Protein AF-A0A959GKC8-F1 (afdb_monomer_lite)

Structure (mmCIF, N/CA/C/O backbone):
data_AF-A0A959GKC8-F1
#
_entry.id   AF-A0A959GKC8-F1
#
loop_
_atom_site.group_PDB
_atom_site.id
_atom_site.type_symbol
_atom_site.label_atom_id
_atom_site.label_alt_id
_atom_site.label_comp_id
_atom_site.label_asym_id
_atom_site.label_entity_id
_atom_site.label_seq_id
_atom_site.pdbx_PDB_ins_code
_atom_site.Cartn_x
_atom_site.Cartn_y
_atom_site.Cartn_z
_atom_site.occupancy
_atom_site.B_iso_or_equiv
_atom_site.auth_seq_id
_atom_site.auth_comp_id
_atom_site.auth_asym_id
_atom_site.auth_atom_id
_atom_site.pdbx_PDB_model_num
ATOM 1 N N . MET A 1 1 ? -15.360 -1.799 -11.357 1.00 61.06 1 MET A N 1
ATOM 2 C CA . MET A 1 1 ? -14.715 -1.136 -10.193 1.00 61.06 1 MET A CA 1
ATOM 3 C C . MET A 1 1 ? -15.486 0.077 -9.643 1.00 61.06 1 MET A C 1
ATOM 5 O O . MET A 1 1 ? -15.403 0.290 -8.443 1.00 61.06 1 MET A O 1
ATOM 9 N N . LYS A 1 2 ? -16.236 0.857 -10.449 1.00 61.38 2 LYS A N 1
ATOM 10 C CA . LYS A 1 2 ? -16.953 2.079 -10.002 1.00 61.38 2 LYS A CA 1
ATOM 11 C C . LYS A 1 2 ? -17.924 1.846 -8.826 1.00 61.38 2 LYS A C 1
ATOM 13 O O . LYS A 1 2 ? -17.799 2.494 -7.802 1.00 61.38 2 LYS A O 1
ATOM 18 N N . TYR A 1 3 ? -18.754 0.807 -8.904 1.00 67.69 3 TYR A N 1
ATOM 19 C CA . TYR A 1 3 ? -19.716 0.457 -7.847 1.00 67.69 3 TYR A CA 1
ATOM 20 C C . TYR A 1 3 ? -19.109 0.176 -6.461 1.00 67.69 3 TYR A C 1
ATOM 22 O O . TYR A 1 3 ? -19.726 0.482 -5.445 1.00 67.69 3 TYR A O 1
ATOM 30 N N . PHE A 1 4 ? -17.907 -0.405 -6.397 1.00 70.06 4 PHE A N 1
ATOM 31 C CA . PHE A 1 4 ? -17.250 -0.694 -5.116 1.00 70.06 4 PHE A CA 1
ATOM 32 C C . PHE A 1 4 ? -16.666 0.575 -4.479 1.00 70.06 4 PHE A C 1
ATOM 34 O O . PHE A 1 4 ? -16.678 0.715 -3.262 1.00 70.06 4 PHE A O 1
ATOM 41 N N . SER A 1 5 ? -16.210 1.526 -5.303 1.00 77.06 5 SER A N 1
ATOM 42 C CA . SER A 1 5 ? -15.725 2.837 -4.849 1.00 77.06 5 SER A CA 1
ATOM 43 C C . SER A 1 5 ? -16.819 3.637 -4.142 1.00 77.06 5 SER A C 1
ATOM 45 O O . SER A 1 5 ? -16.553 4.243 -3.108 1.00 77.06 5 SER A O 1
ATOM 47 N N . ASP A 1 6 ? -18.042 3.614 -4.670 1.00 83.69 6 ASP A N 1
ATOM 48 C CA . ASP A 1 6 ? -19.147 4.432 -4.153 1.00 83.69 6 ASP A CA 1
ATOM 49 C C . ASP A 1 6 ? -19.657 3.933 -2.790 1.00 83.69 6 ASP A C 1
ATOM 51 O O . ASP A 1 6 ? -20.113 4.717 -1.963 1.00 83.69 6 ASP A O 1
ATOM 55 N N . ARG A 1 7 ? -19.525 2.629 -2.515 1.00 86.88 7 ARG A N 1
ATOM 56 C CA . ARG A 1 7 ? -19.895 2.015 -1.225 1.00 86.88 7 ARG A CA 1
ATOM 57 C C . ARG A 1 7 ? -18.772 2.030 -0.191 1.00 86.88 7 ARG A C 1
ATOM 59 O O . ARG A 1 7 ? -19.002 1.708 0.974 1.00 86.88 7 ARG A O 1
ATOM 66 N N . LEU A 1 8 ? -17.562 2.394 -0.605 1.00 87.81 8 LEU A N 1
ATOM 67 C CA . LEU A 1 8 ? -16.371 2.307 0.226 1.00 87.81 8 LEU A CA 1
ATOM 68 C C . LEU A 1 8 ? -16.438 3.157 1.507 1.00 87.81 8 LEU A C 1
ATOM 70 O O . LEU A 1 8 ? -16.002 2.644 2.532 1.00 87.81 8 LEU A O 1
ATOM 74 N N . PRO A 1 9 ? -16.996 4.386 1.520 1.00 90.81 9 PRO A N 1
ATOM 75 C CA . PRO A 1 9 ? -17.099 5.167 2.756 1.00 90.81 9 PRO A CA 1
ATOM 76 C C . PRO A 1 9 ? -17.984 4.500 3.819 1.00 90.81 9 PRO A C 1
ATOM 78 O O . PRO A 1 9 ? -17.615 4.462 4.991 1.00 90.81 9 PRO A O 1
ATOM 81 N N . GLY A 1 10 ? -19.124 3.930 3.409 1.00 91.81 10 GLY A N 1
ATOM 82 C CA . GLY A 1 10 ? -20.023 3.202 4.311 1.00 91.81 10 GLY A CA 1
ATOM 83 C C . GLY A 1 10 ? -19.359 1.946 4.870 1.00 91.81 10 GLY A C 1
ATOM 84 O O . GLY A 1 10 ? -19.257 1.786 6.080 1.00 91.81 10 GLY A O 1
ATOM 85 N N . LEU A 1 11 ? -18.777 1.128 3.988 1.00 90.44 11 LEU A N 1
ATOM 86 C CA . LEU A 1 11 ? -18.055 -0.081 4.388 1.00 90.44 11 LEU A CA 1
ATOM 87 C C . LEU A 1 11 ? -16.861 0.227 5.304 1.00 90.44 11 LEU A C 1
ATOM 89 O O . LEU A 1 11 ? -16.614 -0.483 6.272 1.00 90.44 11 LEU A O 1
ATOM 93 N N . ALA A 1 12 ? -16.115 1.293 5.011 1.00 93.12 12 ALA A N 1
ATOM 94 C CA . ALA A 1 12 ? -15.000 1.729 5.839 1.00 93.12 12 ALA A CA 1
ATOM 95 C C . ALA A 1 12 ? -15.450 2.102 7.249 1.00 93.12 12 ALA A C 1
ATOM 97 O O . ALA A 1 12 ? -14.754 1.783 8.210 1.00 93.12 12 ALA A O 1
ATOM 98 N N . LYS A 1 13 ? -16.592 2.786 7.376 1.00 94.12 13 LYS A N 1
ATOM 99 C CA . LYS A 1 13 ? -17.162 3.160 8.670 1.00 94.12 13 LYS A CA 1
ATOM 100 C C . LYS A 1 13 ? -17.496 1.912 9.486 1.00 94.12 13 LYS A C 1
ATOM 102 O O . LYS A 1 13 ? -17.011 1.801 10.610 1.00 94.12 13 LYS A O 1
ATOM 107 N N . ASP A 1 14 ? -18.234 0.978 8.893 1.00 94.62 14 ASP A N 1
ATOM 108 C CA . ASP A 1 14 ? -18.684 -0.243 9.565 1.00 94.62 14 ASP A CA 1
ATOM 109 C C . ASP A 1 14 ? -17.485 -1.109 9.988 1.00 94.62 14 ASP A C 1
ATOM 111 O O . ASP A 1 14 ? -17.332 -1.453 11.159 1.00 94.62 14 ASP A O 1
ATOM 115 N N . LEU A 1 15 ? -16.539 -1.348 9.072 1.00 93.50 15 LEU A N 1
ATOM 116 C CA . LEU A 1 15 ? -15.339 -2.133 9.371 1.00 93.50 15 LEU A CA 1
ATOM 117 C C . LEU A 1 15 ? -14.405 -1.438 10.366 1.00 93.50 15 LEU A C 1
ATOM 119 O O . LEU A 1 15 ? -13.753 -2.102 11.167 1.00 93.50 15 LEU A O 1
ATOM 123 N N . THR A 1 16 ? -14.311 -0.106 10.335 1.00 95.44 16 THR A N 1
ATOM 124 C CA . THR A 1 16 ? -13.509 0.628 11.325 1.00 95.44 16 THR A CA 1
ATOM 125 C C . THR A 1 16 ? -14.129 0.533 12.713 1.00 95.44 16 THR A C 1
ATOM 127 O O . THR A 1 16 ? -13.392 0.472 13.697 1.00 95.44 16 THR A O 1
ATOM 130 N N . GLN A 1 17 ? -15.460 0.519 12.803 1.00 94.94 17 GLN A N 1
ATOM 131 C CA . GLN A 1 17 ? -16.173 0.361 14.065 1.00 94.94 17 GLN A CA 1
ATOM 132 C C . GLN A 1 17 ? -15.985 -1.044 14.651 1.00 94.94 17 GLN A C 1
ATOM 134 O O . GLN A 1 17 ? -15.768 -1.171 15.852 1.00 94.94 17 GLN A O 1
ATOM 139 N N . GLU A 1 18 ? -16.029 -2.078 13.811 1.00 95.81 18 GLU A N 1
ATOM 140 C CA . GLU A 1 18 ? -15.963 -3.478 14.245 1.00 95.81 18 GLU A CA 1
ATOM 141 C C . GLU A 1 18 ? -14.522 -3.989 14.437 1.00 95.81 18 GLU A C 1
ATOM 143 O O . GLU A 1 18 ? -14.230 -4.689 15.404 1.00 95.81 18 GLU A O 1
ATOM 148 N N . TYR A 1 19 ? -13.591 -3.590 13.564 1.00 92.94 19 TYR A N 1
ATOM 149 C CA . TYR A 1 19 ? -12.223 -4.130 13.503 1.00 92.94 19 TYR A CA 1
ATOM 150 C C . TYR A 1 19 ? -11.121 -3.077 13.717 1.00 92.94 19 TYR A C 1
ATOM 152 O O . TYR A 1 19 ? -9.927 -3.395 13.712 1.00 92.94 19 TYR A O 1
ATOM 160 N N . GLY A 1 20 ? -11.487 -1.808 13.903 1.00 91.00 20 GLY A N 1
ATOM 161 C CA . GLY A 1 20 ? -10.560 -0.726 14.223 1.00 91.00 20 GLY A CA 1
ATOM 162 C C . GLY A 1 20 ? -9.915 -0.029 13.017 1.00 91.00 20 GLY A C 1
ATOM 163 O O . GLY A 1 20 ? -10.201 -0.281 11.846 1.00 91.00 20 GLY A O 1
ATOM 164 N N . LYS A 1 21 ? -8.991 0.898 13.311 1.00 86.56 21 LYS A N 1
ATOM 165 C CA . LYS A 1 21 ? -8.441 1.892 12.356 1.00 86.56 21 LYS A CA 1
ATOM 166 C C . LYS A 1 21 ? -7.720 1.302 11.135 1.00 86.56 21 LYS A C 1
ATOM 168 O O . LYS A 1 21 ? -7.557 2.000 10.128 1.00 86.56 21 LYS A O 1
ATOM 173 N N . SER A 1 22 ? -7.315 0.034 11.198 1.00 85.31 22 SER A N 1
ATOM 174 C CA . SER A 1 22 ? -6.746 -0.707 10.066 1.00 85.31 22 SER A CA 1
ATOM 175 C C . SER A 1 22 ? -7.713 -0.809 8.882 1.00 85.31 22 SER A C 1
ATOM 177 O O . SER A 1 22 ? -7.263 -0.956 7.752 1.00 85.31 22 SER A O 1
ATOM 179 N N . TYR A 1 23 ? -9.018 -0.645 9.105 1.00 89.44 23 TYR A N 1
ATOM 180 C CA . TYR A 1 23 ? -10.042 -0.653 8.057 1.00 89.44 23 TYR A CA 1
ATOM 181 C C . TYR A 1 23 ? -10.574 0.738 7.704 1.00 89.44 23 TYR A C 1
ATOM 183 O O . TYR A 1 23 ? -11.610 0.871 7.053 1.00 89.44 23 TYR A O 1
ATOM 191 N N . SER A 1 24 ? -9.836 1.789 8.078 1.00 92.12 24 SER A N 1
ATOM 192 C CA . SER A 1 24 ? -10.160 3.150 7.654 1.00 92.12 24 SER A CA 1
ATOM 193 C C . SER A 1 24 ? -10.259 3.253 6.134 1.00 92.12 24 SER A C 1
ATOM 195 O O . SER A 1 24 ? -9.550 2.571 5.389 1.00 92.12 24 SER A O 1
ATOM 197 N N . GLU A 1 25 ? -11.083 4.186 5.667 1.00 91.00 25 GLU A N 1
ATOM 198 C CA . GLU A 1 25 ? -11.290 4.456 4.244 1.00 91.00 25 GLU A CA 1
ATOM 199 C C . GLU A 1 25 ? -9.960 4.633 3.495 1.00 91.00 25 GLU A C 1
ATOM 201 O O . GLU A 1 25 ? -9.745 4.057 2.429 1.00 91.00 25 GLU A O 1
ATOM 206 N N . LYS A 1 26 ? -9.019 5.367 4.097 1.00 89.75 26 LYS A N 1
ATOM 207 C CA . LYS A 1 26 ? -7.670 5.564 3.559 1.00 89.75 26 LYS A CA 1
ATOM 208 C C . LYS A 1 26 ? -6.932 4.241 3.348 1.00 89.75 26 LYS A C 1
ATOM 210 O O . LYS A 1 26 ? -6.242 4.084 2.341 1.00 89.75 26 LYS A O 1
ATOM 215 N N . ASN A 1 27 ? -7.042 3.304 4.289 1.00 89.31 27 ASN A N 1
ATOM 216 C CA . ASN A 1 27 ? -6.372 2.014 4.176 1.00 89.31 27 ASN A CA 1
ATOM 217 C C . ASN A 1 27 ? -7.049 1.113 3.138 1.00 89.31 27 ASN A C 1
ATOM 219 O O . ASN A 1 27 ? -6.358 0.516 2.319 1.00 89.31 27 ASN A O 1
ATOM 223 N N . LEU A 1 28 ? -8.384 1.098 3.087 1.00 90.06 28 LEU A N 1
ATOM 224 C CA . LEU A 1 28 ? -9.130 0.363 2.062 1.00 90.06 28 LEU A CA 1
ATOM 225 C C . LEU A 1 28 ? -8.826 0.879 0.649 1.00 90.06 28 LEU A C 1
ATOM 227 O O . LEU A 1 28 ? -8.589 0.087 -0.263 1.00 90.06 28 LEU A O 1
ATOM 231 N N . ARG A 1 29 ? -8.725 2.201 0.465 1.00 90.50 29 ARG A N 1
ATOM 232 C CA . ARG A 1 29 ? -8.293 2.799 -0.810 1.00 90.50 29 ARG A CA 1
ATOM 233 C C . ARG A 1 29 ? -6.888 2.342 -1.207 1.00 90.50 29 ARG A C 1
ATOM 235 O O . ARG A 1 29 ? -6.664 2.039 -2.375 1.00 90.50 29 ARG A O 1
ATOM 242 N N . ARG A 1 30 ? -5.960 2.227 -0.252 1.00 90.06 30 ARG A N 1
ATOM 243 C CA . ARG A 1 30 ? -4.618 1.676 -0.509 1.00 90.06 30 ARG A CA 1
ATOM 244 C C . ARG A 1 30 ? -4.654 0.196 -0.863 1.00 90.06 30 ARG A C 1
ATOM 246 O O . ARG A 1 30 ? -3.952 -0.192 -1.782 1.00 90.06 30 ARG A O 1
ATOM 253 N N . ILE A 1 31 ? -5.486 -0.614 -0.210 1.00 88.50 31 ILE A N 1
ATOM 254 C CA . ILE A 1 31 ? -5.679 -2.030 -0.573 1.00 88.50 31 ILE A CA 1
ATOM 255 C C . ILE A 1 31 ? -6.199 -2.152 -2.014 1.00 88.50 31 ILE A C 1
ATOM 257 O O . ILE A 1 31 ? -5.714 -2.980 -2.782 1.00 88.50 31 ILE A O 1
ATOM 261 N N . MET A 1 32 ? -7.116 -1.275 -2.431 1.00 89.12 32 MET A N 1
ATOM 262 C CA . MET A 1 32 ? -7.582 -1.231 -3.822 1.00 89.12 32 MET A CA 1
ATOM 263 C C . MET A 1 32 ? -6.507 -0.777 -4.814 1.00 89.12 32 MET A C 1
ATOM 265 O O . MET A 1 32 ? -6.490 -1.229 -5.955 1.00 89.12 32 MET A O 1
ATOM 269 N N . GLN A 1 33 ? -5.649 0.166 -4.432 1.00 89.12 33 GLN A N 1
ATOM 270 C CA . GLN A 1 33 ? -4.530 0.581 -5.278 1.00 89.12 33 GLN A CA 1
ATOM 271 C C . GLN A 1 33 ? -3.479 -0.527 -5.365 1.00 89.12 33 GLN A C 1
ATOM 273 O O . GLN A 1 33 ? -2.979 -0.799 -6.448 1.00 89.12 33 GLN A O 1
ATOM 278 N N . PHE A 1 34 ? -3.212 -1.215 -4.255 1.00 89.56 34 PHE A N 1
ATOM 279 C CA . PHE A 1 34 ? -2.326 -2.368 -4.190 1.00 89.56 34 PHE A CA 1
ATOM 280 C C . PHE A 1 34 ? -2.770 -3.476 -5.145 1.00 89.56 34 PHE A C 1
ATOM 282 O O . PHE A 1 34 ? -1.958 -3.944 -5.933 1.00 89.56 34 PHE A O 1
ATOM 289 N N . SER A 1 35 ? -4.055 -3.847 -5.149 1.00 87.12 35 SER A N 1
ATOM 290 C CA . SER A 1 35 ? -4.546 -4.897 -6.053 1.00 87.12 35 SER A CA 1
ATOM 291 C C . SER A 1 35 ? -4.418 -4.532 -7.535 1.00 87.12 35 SER A C 1
ATOM 293 O O . SER A 1 35 ? -4.267 -5.417 -8.371 1.00 87.12 35 SER A O 1
ATOM 295 N N . LYS A 1 36 ? -4.437 -3.236 -7.869 1.00 86.25 36 LYS A N 1
ATOM 296 C CA . LYS A 1 36 ? -4.166 -2.743 -9.229 1.00 86.25 36 LYS A CA 1
ATOM 297 C C . LYS A 1 36 ? -2.672 -2.696 -9.548 1.00 86.25 36 LYS A C 1
ATOM 299 O O . LYS A 1 36 ? -2.291 -2.996 -10.669 1.00 86.25 36 LYS A O 1
ATOM 304 N N . ALA A 1 37 ? -1.853 -2.306 -8.575 1.00 86.12 37 ALA A N 1
ATOM 305 C CA . ALA A 1 37 ? -0.407 -2.183 -8.717 1.00 86.12 37 ALA A CA 1
ATOM 306 C C . ALA A 1 37 ? 0.317 -3.543 -8.681 1.00 86.12 37 ALA A C 1
ATOM 308 O O . ALA A 1 37 ? 1.453 -3.658 -9.122 1.00 86.12 37 ALA A O 1
ATOM 309 N N . PHE A 1 38 ? -0.307 -4.590 -8.152 1.00 85.06 38 PHE A N 1
ATOM 310 C CA . PHE A 1 38 ? 0.292 -5.920 -8.086 1.00 85.06 38 PHE A CA 1
ATOM 311 C C . PHE A 1 38 ? -0.735 -6.975 -8.524 1.00 85.06 38 PHE A C 1
ATOM 313 O O . PHE A 1 38 ? -1.274 -7.698 -7.686 1.00 85.06 38 PHE A O 1
ATOM 320 N N . PRO A 1 39 ? -1.041 -7.074 -9.832 1.00 80.06 39 PRO A N 1
ATOM 321 C CA . PRO A 1 39 ? -2.077 -7.982 -10.330 1.00 80.06 39 PRO A CA 1
ATOM 322 C C . PRO A 1 39 ? -1.661 -9.464 -10.288 1.00 80.06 39 PRO A C 1
ATOM 324 O O . PRO A 1 39 ? -2.519 -10.341 -10.345 1.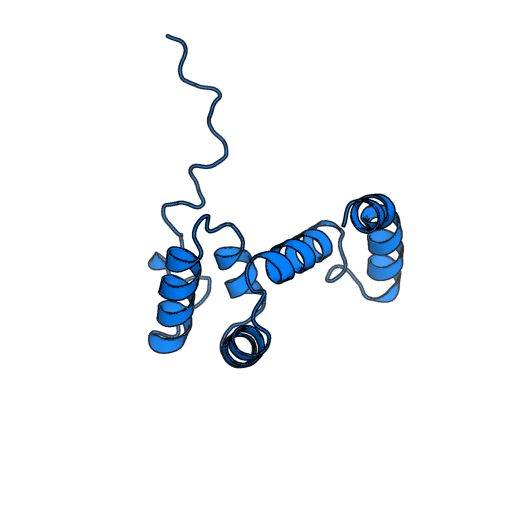00 80.06 39 PRO A O 1
ATOM 327 N N . GLY A 1 40 ? -0.359 -9.762 -10.192 1.00 83.38 40 GLY A N 1
ATOM 328 C CA . GLY A 1 40 ? 0.179 -11.123 -10.195 1.00 83.38 40 GLY A CA 1
ATOM 329 C C . GLY A 1 40 ? 0.130 -11.792 -8.812 1.00 83.38 40 GLY A C 1
ATOM 330 O O . GLY A 1 40 ? 0.944 -11.441 -7.954 1.00 83.38 40 GLY A O 1
ATOM 331 N N . PRO A 1 41 ? -0.728 -12.804 -8.575 1.00 75.75 41 PRO A N 1
ATOM 332 C CA . PRO A 1 41 ? -0.882 -13.418 -7.252 1.00 75.75 41 PRO A CA 1
ATOM 333 C C . PRO A 1 41 ? 0.392 -14.118 -6.753 1.00 75.75 41 PRO A C 1
ATOM 335 O O . PRO A 1 41 ? 0.665 -14.106 -5.556 1.00 75.75 41 PRO A O 1
ATOM 338 N N . GLN A 1 42 ? 1.210 -14.675 -7.654 1.00 77.25 42 GLN A N 1
ATOM 339 C CA . GLN A 1 42 ? 2.495 -15.293 -7.297 1.00 77.25 42 GLN A CA 1
ATOM 340 C C . GLN A 1 42 ? 3.498 -14.252 -6.773 1.00 77.25 42 GLN A C 1
ATOM 342 O O . GLN A 1 42 ? 4.146 -14.476 -5.745 1.00 77.25 42 GLN A O 1
ATOM 347 N N . ILE A 1 43 ? 3.573 -13.097 -7.444 1.00 76.88 43 ILE A N 1
ATOM 348 C CA . ILE A 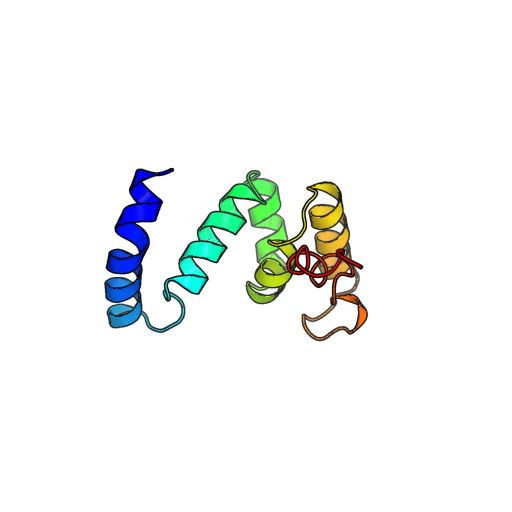1 43 ? 4.472 -11.993 -7.088 1.00 76.88 43 ILE A CA 1
ATOM 349 C C . ILE A 1 43 ? 4.050 -11.427 -5.732 1.00 76.88 43 ILE A C 1
ATOM 351 O O . ILE A 1 43 ? 4.872 -11.305 -4.825 1.00 76.88 43 ILE A O 1
ATOM 355 N N . VAL A 1 44 ? 2.748 -11.186 -5.554 1.00 80.94 44 VAL A N 1
ATOM 356 C CA . VAL A 1 44 ? 2.169 -10.737 -4.282 1.00 80.94 44 VAL A CA 1
ATOM 357 C C . VAL A 1 44 ? 2.478 -11.721 -3.159 1.00 80.94 44 VAL A C 1
ATOM 359 O O . VAL A 1 44 ? 2.984 -11.305 -2.122 1.00 80.94 44 VAL A O 1
ATOM 362 N N . ALA A 1 45 ? 2.228 -13.019 -3.354 1.00 82.75 45 ALA A N 1
ATOM 363 C CA . ALA A 1 45 ? 2.477 -14.036 -2.332 1.00 82.75 45 ALA A CA 1
ATOM 364 C C . ALA A 1 45 ? 3.959 -14.134 -1.939 1.00 82.75 45 ALA A C 1
ATOM 366 O O . ALA A 1 45 ? 4.286 -14.467 -0.801 1.00 82.75 45 ALA A O 1
ATOM 367 N N . SER A 1 46 ? 4.871 -13.867 -2.871 1.00 84.25 46 SER A N 1
ATOM 368 C CA . SER A 1 46 ? 6.307 -13.851 -2.591 1.00 84.25 46 SER A CA 1
ATOM 369 C C . SER A 1 46 ? 6.711 -12.593 -1.820 1.00 84.25 46 SER A C 1
ATOM 371 O O . SER A 1 46 ? 7.383 -12.693 -0.794 1.00 84.25 46 SER A O 1
ATOM 373 N N . LEU A 1 47 ? 6.249 -11.420 -2.262 1.00 83.81 47 LEU A N 1
ATOM 374 C CA . LEU A 1 47 ? 6.582 -10.137 -1.644 1.00 83.81 47 LEU A CA 1
ATOM 375 C C . LEU A 1 47 ? 5.970 -9.978 -0.249 1.00 83.81 47 LEU A C 1
ATOM 377 O O . LEU A 1 47 ? 6.637 -9.465 0.639 1.00 83.81 47 LEU A O 1
ATOM 381 N N . THR A 1 48 ? 4.740 -10.437 -0.006 1.00 85.06 48 THR A N 1
ATOM 382 C CA . THR A 1 48 ? 4.074 -10.282 1.305 1.00 85.06 48 THR A CA 1
ATOM 383 C C . THR A 1 48 ? 4.711 -11.110 2.416 1.00 85.06 48 THR A C 1
ATOM 385 O O . THR A 1 48 ? 4.582 -10.758 3.586 1.00 85.06 48 THR A O 1
ATOM 388 N N . ARG A 1 49 ? 5.448 -12.176 2.076 1.00 86.69 49 ARG A N 1
ATOM 389 C CA . ARG A 1 49 ? 6.254 -12.941 3.046 1.00 86.69 49 ARG A CA 1
ATOM 390 C C . ARG A 1 49 ? 7.504 -12.191 3.505 1.00 86.69 49 ARG A C 1
ATOM 392 O O . ARG A 1 49 ? 8.094 -12.562 4.513 1.00 86.69 49 ARG A O 1
ATOM 399 N N . GLN A 1 50 ? 7.932 -11.182 2.751 1.00 85.25 50 GLN A N 1
ATOM 400 C CA . GLN A 1 50 ? 9.205 -10.488 2.953 1.00 85.25 50 GLN A CA 1
ATOM 401 C C . GLN A 1 50 ? 9.015 -9.010 3.304 1.00 85.25 50 GLN A C 1
ATOM 403 O O . GLN A 1 50 ? 9.845 -8.430 3.997 1.00 85.25 50 GLN A O 1
ATOM 408 N N . LEU A 1 51 ? 7.916 -8.405 2.854 1.00 87.38 51 LEU A N 1
ATOM 409 C CA . LEU A 1 51 ? 7.608 -6.992 3.005 1.00 87.38 51 LEU A CA 1
ATOM 410 C C . LEU A 1 51 ? 6.345 -6.807 3.844 1.00 87.38 51 LEU A C 1
ATOM 412 O O . LEU A 1 51 ? 5.303 -7.409 3.592 1.00 87.38 51 LEU A O 1
ATOM 416 N N . SER A 1 52 ? 6.425 -5.917 4.831 1.00 87.31 52 SER A N 1
ATOM 417 C CA . SER A 1 52 ? 5.255 -5.500 5.608 1.00 87.31 52 SER A CA 1
ATOM 418 C C . SER A 1 52 ? 4.352 -4.547 4.818 1.00 87.31 52 SER A C 1
ATOM 420 O O . SER A 1 52 ? 4.792 -3.893 3.871 1.00 87.31 52 SER A O 1
ATOM 422 N N . TRP A 1 53 ? 3.100 -4.383 5.266 1.00 85.75 53 TRP A N 1
ATOM 423 C CA . TRP A 1 53 ? 2.141 -3.446 4.662 1.00 85.75 53 TRP A CA 1
ATOM 424 C C . TRP A 1 53 ? 2.705 -2.033 4.477 1.00 85.75 53 TRP A C 1
ATOM 426 O O . TRP A 1 53 ? 2.477 -1.399 3.450 1.00 85.75 53 TRP A O 1
ATOM 436 N N . THR A 1 54 ? 3.511 -1.554 5.424 1.00 84.81 54 THR A N 1
ATOM 437 C CA . THR A 1 54 ? 4.123 -0.226 5.354 1.00 84.81 54 THR A CA 1
ATOM 438 C C . THR A 1 54 ? 5.061 -0.074 4.149 1.00 84.81 54 THR A C 1
ATOM 440 O O . THR A 1 54 ? 5.064 0.990 3.535 1.00 84.81 54 THR A O 1
ATOM 443 N N . HIS A 1 55 ? 5.780 -1.124 3.734 1.00 87.00 55 HIS A N 1
ATOM 444 C CA . HIS A 1 55 ? 6.573 -1.092 2.495 1.00 87.00 55 HIS A CA 1
ATOM 445 C C . HIS A 1 55 ? 5.665 -0.930 1.277 1.00 87.00 55 HIS A C 1
ATOM 447 O O . HIS A 1 55 ? 5.896 -0.062 0.439 1.00 87.00 55 HIS A O 1
ATOM 453 N N . PHE A 1 56 ? 4.571 -1.691 1.216 1.00 87.44 56 PHE A N 1
ATOM 454 C CA . PHE A 1 56 ? 3.603 -1.562 0.131 1.00 87.44 56 PHE A CA 1
ATOM 455 C C . PHE A 1 56 ? 2.978 -0.170 0.077 1.00 87.44 56 PHE A C 1
ATOM 457 O O . PHE A 1 56 ? 2.815 0.368 -1.012 1.00 87.44 56 PHE A O 1
ATOM 464 N N . THR A 1 57 ? 2.718 0.480 1.217 1.00 86.62 57 THR A N 1
ATOM 465 C CA . THR A 1 57 ? 2.222 1.868 1.202 1.00 86.62 57 THR A CA 1
ATOM 466 C C . THR A 1 57 ? 3.177 2.863 0.544 1.00 86.62 57 THR A C 1
ATOM 468 O O . THR A 1 57 ? 2.708 3.888 0.050 1.00 86.62 57 THR A O 1
ATOM 471 N N . LEU A 1 58 ? 4.479 2.562 0.514 1.00 86.50 58 LEU A N 1
ATOM 472 C CA . LEU A 1 58 ? 5.484 3.359 -0.185 1.00 86.50 58 LEU A CA 1
ATOM 473 C C . LEU A 1 58 ? 5.590 2.963 -1.666 1.00 86.50 58 LEU A C 1
ATOM 475 O O . LEU A 1 58 ? 5.810 3.832 -2.500 1.00 86.50 58 LEU A O 1
ATOM 479 N N . LEU A 1 59 ? 5.421 1.679 -2.000 1.00 87.69 59 LEU A N 1
ATOM 480 C CA . LEU A 1 59 ? 5.532 1.173 -3.376 1.00 87.69 59 LEU A CA 1
ATOM 481 C C . LEU A 1 59 ? 4.295 1.477 -4.237 1.00 87.69 59 LEU A C 1
ATOM 483 O O . LEU A 1 59 ? 4.422 1.725 -5.428 1.00 87.69 59 LEU A O 1
ATOM 487 N N . ILE A 1 60 ? 3.096 1.475 -3.650 1.00 89.31 60 ILE A N 1
ATOM 488 C CA . ILE A 1 60 ? 1.824 1.762 -4.337 1.00 89.31 60 ILE A CA 1
ATOM 489 C C . ILE A 1 60 ? 1.834 3.064 -5.169 1.00 89.31 60 ILE A C 1
ATOM 491 O O . ILE A 1 60 ? 1.325 3.027 -6.287 1.00 89.31 60 ILE A O 1
ATOM 495 N N . PRO A 1 61 ? 2.349 4.212 -4.680 1.00 87.62 61 PRO A N 1
ATOM 496 C CA . PRO A 1 61 ? 2.353 5.456 -5.456 1.00 87.62 61 PRO A CA 1
ATOM 497 C C . PRO A 1 61 ? 3.357 5.492 -6.622 1.00 87.62 61 PRO A C 1
ATOM 499 O O . PRO A 1 61 ? 3.344 6.464 -7.376 1.00 87.62 61 PRO A O 1
ATOM 502 N N . LEU A 1 62 ? 4.226 4.487 -6.786 1.00 87.25 62 LEU A N 1
ATOM 503 C CA . LEU A 1 62 ? 5.187 4.442 -7.891 1.00 87.25 62 LEU A CA 1
ATOM 504 C C . LEU A 1 62 ? 4.468 4.246 -9.234 1.00 87.25 62 LEU A C 1
ATOM 506 O O . LEU A 1 62 ? 3.614 3.364 -9.386 1.00 87.25 62 LEU A O 1
ATOM 510 N N . LYS A 1 63 ? 4.822 5.087 -10.211 1.00 83.56 63 LYS A N 1
ATOM 511 C CA . LYS A 1 63 ? 4.077 5.246 -11.468 1.00 83.56 63 LYS A CA 1
ATOM 512 C C . LYS A 1 63 ? 4.249 4.044 -12.385 1.00 83.56 63 LYS A C 1
ATOM 514 O O . LYS A 1 63 ? 3.272 3.590 -12.978 1.00 83.56 63 LYS A O 1
ATOM 519 N N . THR A 1 64 ? 5.465 3.520 -12.492 1.00 86.31 64 THR A N 1
ATOM 520 C CA . THR A 1 64 ? 5.776 2.425 -13.416 1.00 86.31 64 THR A CA 1
ATOM 521 C C . THR A 1 64 ? 5.874 1.082 -12.697 1.00 86.31 64 THR A C 1
ATOM 523 O O . THR A 1 64 ? 6.244 1.011 -11.523 1.00 86.31 64 THR A O 1
ATOM 526 N N . ASP A 1 65 ? 5.542 -0.001 -13.403 1.00 85.44 65 ASP A N 1
ATOM 527 C CA . ASP A 1 65 ? 5.738 -1.362 -12.886 1.00 85.44 65 ASP A CA 1
ATOM 528 C C . ASP A 1 65 ? 7.233 -1.644 -12.651 1.00 85.44 65 ASP A C 1
ATOM 530 O O . ASP A 1 65 ? 7.597 -2.233 -11.638 1.00 85.44 65 ASP A O 1
ATOM 534 N N . LEU A 1 66 ? 8.106 -1.118 -13.521 1.00 85.62 66 LEU A N 1
ATOM 535 C CA . LEU A 1 66 ? 9.560 -1.251 -13.401 1.00 85.62 66 LEU A CA 1
ATOM 536 C C . LEU A 1 66 ? 10.102 -0.637 -12.101 1.00 85.62 66 LEU A C 1
ATOM 538 O O . LEU A 1 66 ? 10.888 -1.278 -11.406 1.00 85.62 66 LEU A O 1
ATOM 542 N N . GLU A 1 67 ? 9.683 0.584 -11.750 1.00 86.44 67 GLU A N 1
ATOM 543 C CA . GLU A 1 67 ? 10.073 1.212 -10.480 1.00 86.44 67 GLU A CA 1
ATOM 544 C C . GLU A 1 67 ? 9.585 0.387 -9.286 1.00 86.44 67 GLU A C 1
ATOM 546 O O . GLU A 1 67 ? 10.334 0.184 -8.328 1.00 86.44 67 GLU A O 1
ATOM 551 N N . ARG A 1 68 ? 8.342 -0.114 -9.341 1.00 88.69 68 ARG A N 1
ATOM 552 C CA . ARG A 1 68 ? 7.778 -0.956 -8.276 1.00 88.69 68 ARG A CA 1
ATOM 553 C C . ARG A 1 68 ? 8.588 -2.224 -8.081 1.00 88.69 68 ARG A C 1
ATOM 555 O O . ARG A 1 68 ? 8.936 -2.532 -6.942 1.00 88.69 68 ARG A O 1
ATOM 562 N N . ASP A 1 69 ? 8.917 -2.915 -9.163 1.00 85.38 69 ASP A N 1
ATOM 563 C CA . ASP A 1 69 ? 9.694 -4.147 -9.109 1.00 85.38 69 ASP A CA 1
ATOM 564 C C . ASP A 1 69 ? 11.114 -3.886 -8.610 1.00 85.38 69 ASP A C 1
ATOM 566 O O . ASP A 1 69 ? 11.563 -4.559 -7.681 1.00 85.38 69 ASP A O 1
ATOM 570 N N . PHE A 1 70 ? 11.796 -2.869 -9.142 1.00 85.31 70 PHE A N 1
ATOM 571 C CA . PHE A 1 70 ? 13.144 -2.504 -8.710 1.00 85.31 70 PHE A CA 1
ATOM 572 C C . PHE A 1 70 ? 13.197 -2.239 -7.202 1.00 85.31 70 PHE A C 1
ATOM 574 O O . PHE A 1 70 ? 13.970 -2.866 -6.474 1.00 85.31 70 PHE A O 1
ATOM 581 N N . TYR A 1 71 ? 12.331 -1.357 -6.700 1.00 85.69 71 TYR A N 1
ATOM 582 C CA . TYR A 1 71 ? 12.342 -1.010 -5.284 1.00 85.69 71 TYR A CA 1
ATOM 583 C C . TYR A 1 71 ? 11.830 -2.139 -4.384 1.00 85.69 71 TYR A C 1
ATOM 585 O O . TYR A 1 71 ? 12.336 -2.291 -3.270 1.00 85.69 71 TYR A O 1
ATOM 593 N N . ALA A 1 72 ? 10.894 -2.973 -4.848 1.00 85.38 72 ALA A N 1
ATOM 594 C CA . ALA A 1 72 ? 10.484 -4.176 -4.123 1.00 85.38 72 ALA A CA 1
ATOM 595 C C . ALA A 1 72 ? 11.646 -5.173 -3.969 1.00 85.38 72 ALA A C 1
ATOM 597 O O . ALA A 1 72 ? 11.843 -5.722 -2.881 1.00 85.38 72 ALA A O 1
ATOM 598 N N . GLN A 1 73 ? 12.452 -5.364 -5.020 1.00 86.00 73 GLN A N 1
ATOM 599 C CA . GLN A 1 73 ? 13.656 -6.198 -4.965 1.00 86.00 73 GLN A CA 1
ATOM 600 C C . GLN A 1 73 ? 14.712 -5.613 -4.024 1.00 86.00 73 GLN A C 1
ATOM 602 O O . GLN A 1 73 ? 15.253 -6.347 -3.199 1.00 86.00 73 GLN A O 1
ATOM 607 N N . MET A 1 74 ? 14.950 -4.300 -4.074 1.00 83.00 74 MET A N 1
ATOM 608 C CA . MET A 1 74 ? 15.881 -3.634 -3.155 1.00 83.00 74 MET A CA 1
ATOM 609 C C . MET A 1 74 ? 15.446 -3.782 -1.691 1.00 83.00 74 MET A C 1
ATOM 611 O O . MET A 1 74 ? 16.264 -4.134 -0.845 1.00 83.00 74 MET A O 1
ATOM 615 N N . CYS A 1 75 ? 14.153 -3.613 -1.383 1.00 83.75 75 CYS A N 1
ATOM 616 C CA . CYS A 1 75 ? 13.632 -3.834 -0.027 1.00 83.75 75 CYS A CA 1
ATOM 617 C C . CYS A 1 75 ? 13.863 -5.271 0.455 1.00 83.75 75 CYS A C 1
ATOM 619 O O . CYS A 1 75 ? 14.216 -5.487 1.614 1.00 83.75 75 CYS A O 1
ATOM 621 N N . ARG A 1 76 ? 13.669 -6.249 -0.438 1.00 81.19 76 ARG A N 1
ATOM 622 C CA . ARG A 1 76 ? 13.880 -7.670 -0.150 1.00 81.19 76 ARG A CA 1
ATOM 623 C C . ARG A 1 76 ? 15.349 -7.996 0.119 1.00 81.19 76 ARG A C 1
ATOM 625 O O . ARG A 1 76 ? 15.638 -8.688 1.091 1.00 81.19 76 ARG A O 1
ATOM 632 N N . ILE A 1 77 ? 16.245 -7.568 -0.770 1.00 79.12 77 ILE A N 1
ATOM 633 C CA . ILE A 1 77 ? 17.660 -7.970 -0.771 1.00 79.12 77 ILE A CA 1
ATOM 634 C C . ILE A 1 77 ? 18.418 -7.251 0.344 1.00 79.12 77 ILE A C 1
ATOM 636 O O . ILE A 1 77 ? 19.065 -7.891 1.168 1.00 79.12 77 ILE A O 1
ATOM 640 N N . GLU A 1 78 ? 18.262 -5.932 0.428 1.00 73.06 78 GLU A N 1
ATOM 641 C CA . GLU A 1 78 ? 19.024 -5.088 1.351 1.00 73.06 78 GLU A CA 1
ATOM 642 C C . GLU A 1 78 ? 18.369 -4.962 2.737 1.00 73.06 78 GLU A C 1
ATOM 644 O O . GLU A 1 78 ? 18.850 -4.226 3.601 1.00 73.06 78 GLU A O 1
ATOM 649 N N . LYS A 1 79 ? 17.229 -5.638 2.956 1.00 70.56 79 LYS A N 1
ATOM 650 C CA . LYS A 1 79 ? 16.400 -5.533 4.171 1.00 70.56 79 LYS A CA 1
ATOM 651 C C . LYS A 1 79 ? 16.113 -4.080 4.564 1.00 70.56 79 LYS A C 1
ATOM 653 O O . LYS A 1 79 ? 16.051 -3.747 5.752 1.00 70.56 79 LYS A O 1
ATOM 658 N N . TRP A 1 80 ? 15.969 -3.194 3.576 1.00 72.62 80 TRP A N 1
ATOM 659 C CA . TRP A 1 80 ? 15.718 -1.784 3.838 1.00 72.62 80 TRP A CA 1
ATOM 660 C C . TRP A 1 80 ? 14.428 -1.635 4.630 1.00 72.62 80 TRP A C 1
ATOM 662 O O . TRP A 1 80 ? 13.350 -1.972 4.154 1.00 72.62 80 TRP A O 1
ATOM 672 N N . SER A 1 81 ? 14.545 -1.111 5.848 1.00 67.00 81 SER A N 1
ATOM 6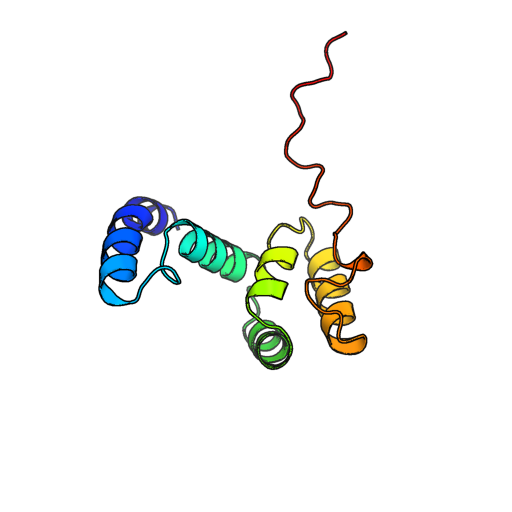73 C CA . SER A 1 81 ? 13.376 -0.740 6.630 1.00 67.00 81 SER A CA 1
ATOM 674 C C . SER A 1 81 ? 12.656 0.434 5.966 1.00 67.00 81 SER A C 1
ATOM 676 O O . SER A 1 81 ? 13.268 1.260 5.290 1.00 67.00 81 SER A O 1
ATOM 678 N N . VAL A 1 82 ? 11.374 0.614 6.278 1.00 63.28 82 VAL A N 1
ATOM 679 C CA . VAL A 1 82 ? 10.604 1.803 5.862 1.00 63.28 82 VAL A CA 1
ATOM 680 C C . VAL A 1 82 ? 11.188 3.145 6.325 1.00 63.28 82 VAL A C 1
ATOM 682 O O . VAL A 1 82 ? 10.727 4.198 5.894 1.00 63.28 82 VAL A O 1
ATOM 685 N N . ARG A 1 83 ? 12.180 3.121 7.225 1.00 65.62 83 ARG A N 1
ATOM 686 C CA . ARG A 1 83 ? 12.910 4.295 7.720 1.00 65.62 83 ARG A CA 1
ATOM 687 C C . ARG A 1 83 ? 14.274 4.484 7.059 1.00 65.62 83 ARG A C 1
ATOM 689 O O . ARG A 1 83 ? 14.942 5.468 7.363 1.00 65.62 83 ARG A O 1
ATOM 696 N N . THR A 1 84 ? 14.690 3.576 6.177 1.00 67.12 84 THR A N 1
ATOM 697 C CA . THR A 1 84 ? 15.946 3.716 5.444 1.00 67.12 84 THR A CA 1
ATOM 698 C C . THR A 1 84 ? 15.877 4.993 4.599 1.00 67.12 84 THR A C 1
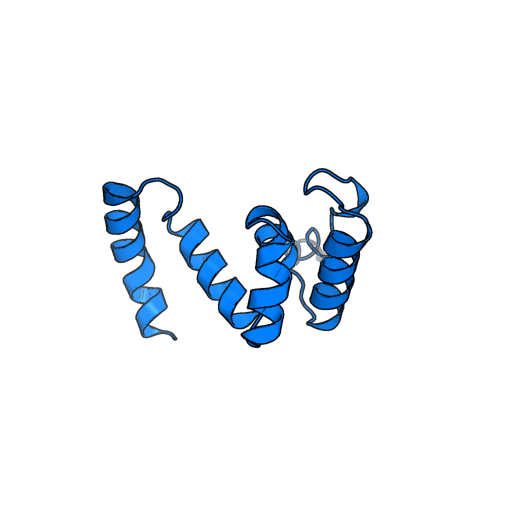ATOM 700 O O . THR A 1 84 ? 14.951 5.129 3.797 1.00 67.12 84 THR A O 1
ATOM 703 N N . PRO A 1 85 ? 16.824 5.939 4.751 1.00 54.81 85 PRO A N 1
ATOM 704 C CA . PRO A 1 85 ? 16.783 7.224 4.053 1.00 54.81 85 PRO A CA 1
ATOM 705 C C . PRO A 1 85 ? 16.637 7.110 2.527 1.00 54.81 85 PRO A C 1
ATOM 707 O O . PRO A 1 85 ? 15.944 7.928 1.931 1.00 54.81 85 PRO A O 1
ATOM 710 N N . GLY A 1 86 ? 17.207 6.064 1.915 1.00 56.44 86 GLY A N 1
ATOM 711 C CA . GLY A 1 86 ? 17.110 5.782 0.475 1.00 56.44 86 GLY A CA 1
ATOM 712 C C . GLY A 1 86 ? 15.756 5.247 -0.014 1.00 56.44 86 GLY A C 1
ATOM 713 O O . GLY A 1 86 ? 15.534 5.189 -1.218 1.00 56.44 86 GLY A O 1
ATOM 714 N N . LEU A 1 87 ? 14.831 4.890 0.887 1.00 57.56 87 LEU A N 1
ATOM 715 C CA . LEU A 1 87 ? 13.473 4.454 0.528 1.00 57.56 87 LEU A CA 1
ATOM 716 C C . LEU A 1 87 ? 12.489 5.629 0.377 1.00 57.56 87 LEU A C 1
ATOM 718 O O . LEU A 1 87 ? 11.314 5.44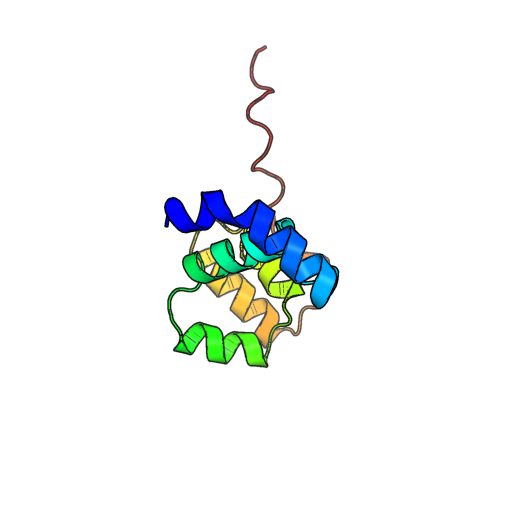1 0.062 1.00 57.56 87 LEU A O 1
ATOM 722 N N . ARG A 1 88 ? 12.954 6.869 0.582 1.00 60.22 88 ARG A N 1
ATOM 723 C CA . ARG A 1 88 ? 12.234 8.062 0.128 1.00 60.22 88 ARG A CA 1
ATOM 724 C C . ARG A 1 88 ? 12.371 8.125 -1.393 1.00 60.22 88 ARG A C 1
ATOM 726 O O . ARG A 1 88 ? 13.312 8.709 -1.915 1.00 60.22 88 ARG A O 1
ATOM 733 N N . PHE A 1 89 ? 11.461 7.447 -2.089 1.00 62.47 89 PHE A N 1
ATOM 734 C CA . PHE A 1 89 ? 11.473 7.373 -3.545 1.00 62.47 89 PHE A CA 1
ATOM 735 C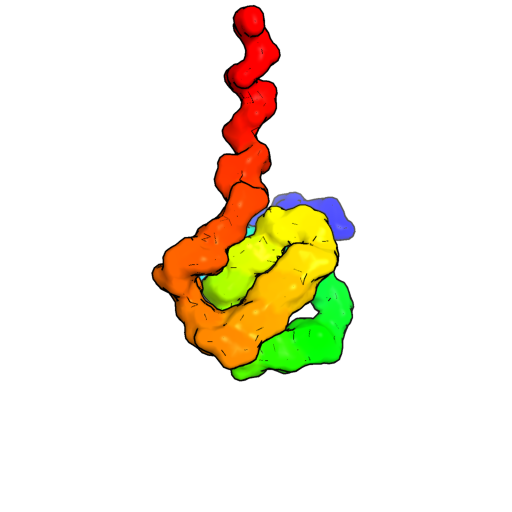 C . PHE A 1 89 ? 11.464 8.787 -4.148 1.00 62.47 89 PHE A C 1
ATOM 737 O O . PHE A 1 89 ? 10.551 9.556 -3.826 1.00 62.47 89 PHE A O 1
ATOM 744 N N . PRO A 1 90 ? 12.426 9.138 -5.021 1.00 54.03 90 PRO A N 1
ATOM 745 C CA . PRO A 1 90 ? 12.520 10.478 -5.599 1.00 54.03 90 PRO A CA 1
ATOM 746 C C . PRO A 1 90 ? 11.242 10.902 -6.350 1.00 54.03 90 PRO A C 1
ATOM 748 O O . PRO A 1 90 ? 10.905 12.077 -6.354 1.00 54.03 90 PRO A O 1
ATOM 751 N N . GLY A 1 91 ? 10.444 9.956 -6.865 1.00 48.00 91 GLY A N 1
ATOM 752 C CA . GLY A 1 91 ? 9.190 10.242 -7.579 1.00 48.00 91 GLY A CA 1
ATOM 753 C C . GLY A 1 91 ? 7.918 10.388 -6.724 1.00 48.00 91 GLY A C 1
ATOM 754 O O . GLY A 1 91 ? 6.865 10.735 -7.261 1.00 48.00 91 GLY A O 1
ATOM 755 N N . ALA A 1 92 ? 7.962 10.131 -5.408 1.00 45.31 92 ALA A N 1
ATOM 756 C CA . ALA A 1 92 ? 6.766 10.217 -4.554 1.00 45.31 92 ALA A CA 1
ATOM 757 C C . ALA A 1 92 ? 6.425 11.661 -4.129 1.00 45.31 92 ALA A C 1
ATOM 759 O O . ALA A 1 92 ? 5.271 11.946 -3.805 1.00 45.31 92 ALA A O 1
ATOM 760 N N . ALA A 1 93 ? 7.403 12.573 -4.148 1.00 40.44 93 ALA A N 1
ATOM 761 C CA . ALA A 1 93 ? 7.227 13.977 -3.765 1.00 40.44 93 ALA A CA 1
ATOM 762 C C . ALA A 1 93 ? 6.769 14.889 -4.923 1.00 40.44 93 ALA A C 1
ATOM 764 O O . ALA A 1 93 ? 6.331 16.007 -4.677 1.00 40.44 93 ALA A O 1
ATOM 765 N N . GLU A 1 94 ? 6.813 14.420 -6.173 1.00 36.56 94 GLU A N 1
ATOM 766 C CA . GLU A 1 94 ? 6.647 15.278 -7.360 1.00 36.56 94 GLU A CA 1
ATOM 767 C C . GLU A 1 94 ? 5.234 15.263 -7.974 1.00 36.56 94 GLU A C 1
ATOM 769 O O . GLU A 1 94 ? 5.000 15.853 -9.022 1.00 36.56 94 GLU A O 1
ATOM 774 N N . THR A 1 95 ? 4.250 14.595 -7.360 1.00 38.56 95 THR A N 1
ATOM 775 C CA . THR A 1 95 ? 2.909 14.425 -7.973 1.00 38.56 95 THR A CA 1
ATOM 776 C C . THR A 1 95 ? 1.817 15.349 -7.433 1.00 38.56 95 THR A C 1
ATOM 778 O O . THR A 1 95 ? 0.638 15.119 -7.698 1.00 38.56 95 THR A O 1
ATOM 781 N N . HIS A 1 96 ? 2.175 16.415 -6.713 1.00 32.62 96 HIS A N 1
ATOM 782 C CA . HIS A 1 96 ? 1.223 17.437 -6.256 1.00 32.62 96 HIS A CA 1
ATOM 783 C C . HIS A 1 96 ? 1.766 18.871 -6.369 1.00 32.62 96 HIS A C 1
ATOM 785 O O . HIS A 1 96 ? 1.522 19.696 -5.496 1.00 32.62 96 HIS A O 1
ATOM 791 N N . ASP A 1 97 ? 2.453 19.205 -7.464 1.00 33.41 97 ASP A N 1
ATOM 792 C CA . ASP A 1 97 ? 2.594 20.612 -7.855 1.00 33.41 97 ASP A CA 1
ATOM 793 C C . ASP A 1 97 ? 2.554 20.797 -9.379 1.00 33.41 97 ASP A C 1
ATOM 795 O O . ASP A 1 97 ? 3.566 20.878 -10.063 1.00 33.41 97 ASP A O 1
ATOM 799 N N . HIS A 1 98 ? 1.336 20.868 -9.919 1.00 33.22 98 HIS A N 1
ATOM 800 C CA . HIS A 1 98 ? 1.071 21.519 -11.207 1.00 33.22 98 HIS A CA 1
ATOM 801 C C . HIS A 1 98 ? 0.362 22.868 -10.997 1.00 33.22 98 HIS A C 1
ATOM 803 O O . HIS A 1 98 ? -0.425 23.301 -11.835 1.00 33.22 98 HIS A O 1
ATOM 809 N N . ARG A 1 99 ? 0.601 23.542 -9.863 1.00 35.41 99 ARG A N 1
ATOM 810 C CA . ARG A 1 99 ? 0.048 24.873 -9.579 1.00 35.41 99 ARG A CA 1
ATOM 811 C C . ARG A 1 99 ? 1.119 25.907 -9.240 1.00 35.41 99 ARG A C 1
ATOM 813 O O . ARG A 1 99 ? 0.804 26.873 -8.561 1.00 35.41 99 ARG A O 1
ATOM 820 N N . ARG A 1 100 ? 2.332 25.802 -9.785 1.00 35.84 100 ARG A N 1
ATOM 821 C CA . ARG A 1 100 ? 3.248 26.948 -9.930 1.00 35.84 100 ARG A CA 1
ATOM 822 C C . ARG A 1 100 ? 4.121 26.829 -11.180 1.00 35.84 100 ARG A C 1
ATOM 824 O O . ARG A 1 100 ? 5.291 26.490 -11.106 1.00 35.84 100 ARG A O 1
ATOM 831 N N . ALA A 1 101 ? 3.549 27.161 -12.330 1.00 31.91 101 ALA A N 1
ATOM 832 C CA . ALA A 1 101 ? 4.300 27.655 -13.483 1.00 31.91 101 ALA A CA 1
ATOM 833 C C . ALA A 1 101 ? 3.385 28.624 -14.237 1.00 31.91 101 ALA A C 1
ATOM 835 O O . ALA A 1 101 ? 2.532 28.229 -15.025 1.00 31.91 101 ALA A O 1
ATOM 836 N N . GLY A 1 102 ? 3.494 29.889 -13.858 1.00 39.47 102 GLY A N 1
ATOM 837 C CA . GLY A 1 102 ? 2.678 30.995 -14.333 1.00 39.47 102 GLY A CA 1
ATOM 838 C C . GLY A 1 102 ? 3.279 32.295 -13.823 1.00 39.47 102 GLY A C 1
ATOM 839 O O . GLY A 1 102 ? 2.638 32.992 -13.042 1.00 39.47 102 GLY A O 1
ATOM 840 N N . LEU A 1 103 ? 4.537 32.527 -14.199 1.00 34.00 103 LEU A N 1
ATOM 841 C CA . LEU A 1 103 ? 5.192 33.825 -14.340 1.00 34.00 103 LEU A CA 1
ATOM 842 C C . LEU A 1 103 ? 6.143 33.711 -15.530 1.00 34.00 103 LEU A C 1
ATOM 844 O O . LEU A 1 103 ? 6.876 32.696 -15.568 1.00 34.00 103 LEU A O 1
#

Secondary structure (DSSP, 8-state):
-HHHHHHHHHHHHHHHHHH-GGG-HHHHHHHHHHHHH---HHHHHHHHTTS-HHHHHHHTT-SSHHHHHHHHHHHHHS---TT-GGGS-TTSSSSS--S----

pLDDT: mean 76.86, std 17.87, range [31.91, 95.81]

Foldseek 3Di:
DVVCLVCLCVQLVVCCVVPNPCSHSVNVVLVVLLCVLCVDPVVVVVLCVQDPPLLSVLLSPDDDNVSSVVVSVCCRPVVDDSPRPVSNPPPPPPPPDPPPDDD

Radius of gyration: 15.96 Å; chains: 1; bounding box: 39×49×29 Å

Sequence (103 aa):
MKYFSDRLPGLAKDLTQEYGKSYSEKNLRRIMQFSKAFPGPQIVASLTRQLSWTHFTLLIPLKTDLERDFYAQMCRIEKWSVRTPGLRFPGAAETHDHRRAGL